Protein AF-A0A239JDU6-F1 (afdb_monomer_lite)

Foldseek 3Di:
DPDLPVPADPVLVLLLVCLLVVDQLPRSCVVVVHDSVVSVVSCVVSCVSVVHDDSVVSNPDDPPD

Radius of gyration: 10.98 Å; chains: 1; bounding box: 22×29×23 Å

Sequence (65 aa):
DVSTASDLTPQERQVVALVRQGLANRDVAAQLFVSPRTVDFHLRNVFPKLGVTSRTELAALPLDL

InterPro domains:
  IPR000792 Transcription regulator LuxR, C-terminal [PF00196] (7-59)
  IPR000792 Transcription regulator LuxR, C-terminal [PR00038] (8-22)
  IPR000792 Transcription regulator LuxR, C-terminal [PR00038] (22-38)
  IPR000792 Transcription regulator LuxR, C-terminal [PR00038] (38-50)
  IPR000792 Transcription regulator LuxR, C-terminal [PS00622] (22-49)
  IPR000792 Transcription regulator LuxR, C-terminal [PS50043] (1-65)
  IPR000792 Transcription regulator LuxR, C-terminal [SM00421] (5-62)
  IPR000792 Transcription regulator LuxR, C-terminal [cd06170] (8-61)
  IPR016032 Signal transduction response regulator, C-terminal effector [SSF46894] (5-63)
  IPR036388 Winged helix-like DNA-binding domain superfamily [G3DSA:1.10.10.10] (3-65)

Organism: NCBI:txid1137994

Structure (mmCIF, N/CA/C/O backbone):
data_AF-A0A239JDU6-F1
#
_entry.id   AF-A0A239JDU6-F1
#
loop_
_atom_site.group_PDB
_atom_site.id
_atom_site.type_symbol
_atom_site.label_atom_id
_atom_site.label_alt_id
_atom_site.label_comp_id
_atom_site.label_asym_id
_atom_site.label_entity_id
_atom_site.label_seq_id
_atom_site.pdbx_PDB_ins_code
_atom_site.Cartn_x
_atom_site.Cartn_y
_atom_site.Cartn_z
_atom_site.occupancy
_atom_site.B_iso_or_equiv
_atom_site.auth_seq_id
_atom_site.auth_comp_id
_atom_site.auth_asym_id
_atom_site.auth_atom_id
_atom_site.pdbx_PDB_model_num
ATOM 1 N N . ASP A 1 1 ? -12.156 15.692 5.400 1.00 45.66 1 ASP A N 1
ATOM 2 C CA . ASP A 1 1 ? -10.707 15.937 5.457 1.00 45.66 1 ASP A CA 1
ATOM 3 C C . ASP A 1 1 ? -10.105 15.662 4.098 1.00 45.66 1 ASP A C 1
ATOM 5 O O . ASP A 1 1 ? -10.545 14.717 3.456 1.00 45.66 1 ASP A O 1
ATOM 9 N N . VAL A 1 2 ? -9.201 16.520 3.624 1.00 42.41 2 VAL A N 1
ATOM 10 C CA . VAL A 1 2 ? -8.606 16.426 2.281 1.00 42.41 2 VAL A CA 1
ATOM 11 C C . VAL A 1 2 ? -7.689 15.199 2.221 1.00 42.41 2 VAL A C 1
ATOM 13 O O . VAL A 1 2 ? -6.521 15.239 2.583 1.00 42.41 2 VAL A O 1
ATOM 16 N N . SER A 1 3 ? -8.314 14.102 1.793 1.00 51.84 3 SER A N 1
ATOM 17 C CA . SER A 1 3 ? -7.802 12.941 1.068 1.00 51.84 3 SER A CA 1
ATOM 18 C C . SER A 1 3 ? -6.556 12.256 1.628 1.00 51.84 3 SER A C 1
ATOM 20 O O . SER A 1 3 ? -5.429 12.576 1.258 1.00 51.84 3 SER A O 1
ATOM 22 N N . THR A 1 4 ? -6.766 11.162 2.363 1.00 54.34 4 THR A N 1
ATOM 23 C CA . THR A 1 4 ? -5.770 10.106 2.644 1.00 54.34 4 THR A CA 1
ATOM 24 C C . THR A 1 4 ? -5.140 9.530 1.361 1.00 54.34 4 THR A C 1
ATOM 26 O O . THR A 1 4 ? -4.056 8.952 1.398 1.00 54.34 4 THR A O 1
ATOM 29 N N . ALA A 1 5 ? -5.779 9.722 0.197 1.00 55.16 5 ALA A N 1
ATOM 30 C CA . ALA A 1 5 ? -5.209 9.422 -1.119 1.00 55.16 5 ALA A CA 1
ATOM 31 C C . ALA A 1 5 ? -3.987 10.295 -1.494 1.00 55.16 5 ALA A C 1
ATOM 33 O O . ALA A 1 5 ? -3.189 9.883 -2.347 1.00 55.16 5 ALA A O 1
ATOM 34 N N . SER A 1 6 ? -3.820 11.462 -0.857 1.00 61.91 6 SER A N 1
ATOM 35 C CA . SER A 1 6 ? -2.719 12.410 -1.100 1.00 61.91 6 SER A CA 1
ATOM 36 C C . SER A 1 6 ? -1.364 11.895 -0.596 1.00 61.91 6 SER A C 1
ATOM 38 O O . SER A 1 6 ? -0.338 12.220 -1.187 1.00 61.91 6 SER A O 1
ATOM 40 N N . ASP A 1 7 ? -1.360 11.041 0.436 1.00 84.62 7 ASP A N 1
ATOM 41 C CA . ASP A 1 7 ? -0.138 10.521 1.081 1.00 84.62 7 ASP A CA 1
ATOM 42 C C . ASP A 1 7 ? 0.421 9.249 0.420 1.00 84.62 7 ASP A C 1
ATOM 44 O O . ASP A 1 7 ? 1.540 8.795 0.710 1.00 84.62 7 ASP A O 1
ATOM 48 N N . LEU A 1 8 ? -0.357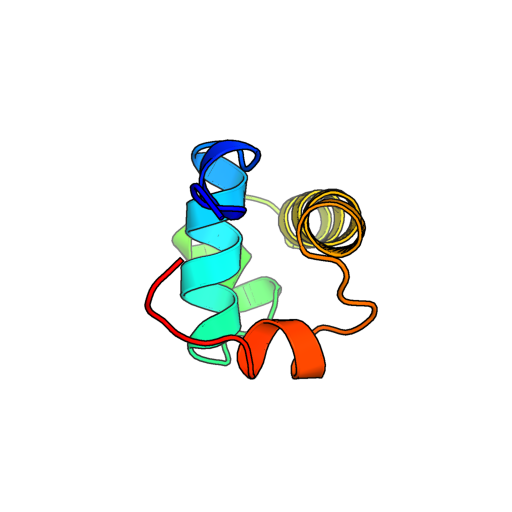 8.641 -0.478 1.00 92.94 8 LEU A N 1
ATOM 49 C CA . LEU A 1 8 ? 0.080 7.472 -1.227 1.00 92.94 8 LEU A CA 1
ATOM 50 C C . LEU A 1 8 ? 0.983 7.880 -2.394 1.00 92.94 8 LEU A C 1
ATOM 52 O O . LEU A 1 8 ? 0.723 8.844 -3.117 1.00 92.94 8 LEU A O 1
ATOM 56 N N . THR A 1 9 ? 2.024 7.098 -2.656 1.00 95.06 9 THR A N 1
ATOM 57 C CA . THR A 1 9 ? 2.768 7.226 -3.914 1.00 95.06 9 THR A CA 1
ATOM 58 C C . THR A 1 9 ? 1.920 6.725 -5.094 1.00 95.06 9 THR A C 1
ATOM 60 O O . THR A 1 9 ? 0.947 5.985 -4.904 1.00 95.06 9 THR A O 1
ATOM 63 N N . PRO A 1 10 ? 2.276 7.065 -6.348 1.00 94.25 10 PRO A N 1
ATOM 64 C CA . PRO A 1 10 ? 1.608 6.501 -7.518 1.00 94.25 10 PRO A CA 1
ATOM 65 C C . PRO A 1 10 ? 1.585 4.963 -7.536 1.00 94.25 10 PRO A C 1
ATOM 67 O O . PRO A 1 10 ? 0.546 4.388 -7.857 1.00 94.25 10 PRO A O 1
ATOM 70 N N . GLN A 1 11 ? 2.679 4.293 -7.145 1.00 95.94 11 GLN A N 1
ATOM 71 C CA . GLN A 1 11 ? 2.706 2.824 -7.093 1.00 95.94 11 GLN A CA 1
ATOM 72 C C . GLN A 1 11 ? 1.816 2.270 -5.976 1.00 95.94 11 GLN A C 1
ATOM 74 O O . GLN A 1 11 ? 1.127 1.271 -6.169 1.00 95.94 11 GLN A O 1
ATOM 79 N N . GLU A 1 12 ? 1.790 2.924 -4.814 1.00 96.56 12 GLU A N 1
ATOM 80 C CA . GLU A 1 12 ? 0.918 2.523 -3.708 1.00 96.56 12 GLU A CA 1
ATOM 81 C C . GLU A 1 12 ? -0.560 2.626 -4.097 1.00 96.56 12 GLU A C 1
ATOM 83 O O . GLU A 1 12 ? -1.318 1.694 -3.837 1.00 96.56 12 GLU A O 1
ATOM 88 N N . ARG A 1 13 ? -0.964 3.690 -4.808 1.00 95.62 13 ARG A N 1
ATOM 89 C CA . ARG A 1 13 ? -2.329 3.812 -5.348 1.00 95.62 13 ARG A CA 1
ATOM 90 C C . ARG A 1 13 ? -2.684 2.675 -6.303 1.00 95.62 13 ARG A C 1
ATOM 92 O O . ARG A 1 13 ? -3.779 2.127 -6.203 1.00 95.62 13 ARG A O 1
ATOM 99 N N . GLN A 1 14 ? -1.772 2.299 -7.201 1.00 96.75 14 GLN A N 1
ATOM 100 C CA . GLN A 1 14 ? -1.989 1.177 -8.121 1.00 96.75 14 GLN A CA 1
ATOM 101 C C . GLN A 1 14 ? -2.164 -0.148 -7.369 1.00 96.75 14 GLN A C 1
ATOM 103 O O . GLN A 1 14 ? -3.105 -0.892 -7.644 1.00 96.75 14 GLN A O 1
ATOM 108 N N . VAL A 1 15 ? -1.306 -0.422 -6.380 1.00 97.50 15 VAL A N 1
ATOM 109 C CA . VAL A 1 15 ? -1.425 -1.616 -5.530 1.00 97.50 15 VAL A CA 1
ATOM 110 C C . VAL A 1 15 ? -2.761 -1.625 -4.787 1.00 97.50 15 VAL A C 1
ATOM 112 O O . VAL A 1 15 ? -3.466 -2.632 -4.823 1.00 97.50 15 VAL A O 1
ATOM 115 N N . VAL A 1 16 ? -3.145 -0.510 -4.159 1.00 95.88 16 VAL A N 1
ATOM 116 C CA . VAL A 1 16 ? -4.424 -0.379 -3.445 1.00 95.88 16 VAL A CA 1
ATOM 117 C C . VAL A 1 16 ? -5.603 -0.636 -4.377 1.00 95.88 16 VAL A C 1
ATOM 119 O O . VAL A 1 16 ? -6.468 -1.440 -4.040 1.00 95.88 16 VAL A O 1
ATOM 122 N N . ALA A 1 17 ? -5.627 -0.019 -5.559 1.00 94.81 17 ALA A N 1
ATOM 123 C CA . ALA A 1 17 ? -6.720 -0.178 -6.515 1.00 94.81 17 ALA A CA 1
ATOM 124 C C . ALA A 1 17 ? -6.934 -1.644 -6.926 1.00 94.81 17 ALA A C 1
ATOM 126 O O . ALA A 1 17 ? -8.073 -2.105 -6.986 1.00 94.81 17 ALA A O 1
ATOM 127 N N . LEU A 1 18 ? -5.853 -2.393 -7.163 1.00 96.50 18 LEU A N 1
ATOM 128 C CA . LEU A 1 18 ? -5.929 -3.808 -7.534 1.00 96.50 18 LEU A CA 1
ATOM 129 C C . LEU A 1 18 ? -6.300 -4.703 -6.344 1.00 96.50 18 LEU A C 1
ATOM 131 O O . LEU A 1 18 ? -7.099 -5.628 -6.474 1.00 96.50 18 LEU A O 1
ATOM 135 N N . VAL A 1 19 ? -5.770 -4.420 -5.154 1.00 96.06 19 VAL A N 1
ATOM 136 C CA . VAL A 1 19 ? -6.101 -5.181 -3.940 1.00 96.06 19 VAL A CA 1
ATOM 137 C C . VAL A 1 19 ? -7.564 -5.013 -3.544 1.00 96.06 19 VAL A C 1
ATOM 139 O O . VAL A 1 19 ? -8.196 -5.990 -3.142 1.00 96.06 19 VAL A O 1
ATOM 142 N N . ARG A 1 20 ? -8.122 -3.814 -3.722 1.00 93.88 20 ARG A N 1
ATOM 143 C CA . ARG A 1 20 ? -9.542 -3.526 -3.478 1.00 93.88 20 ARG A CA 1
ATOM 144 C C . ARG A 1 20 ? -10.486 -4.249 -4.436 1.00 93.88 20 ARG A C 1
ATOM 146 O O . ARG A 1 20 ? -11.627 -4.499 -4.077 1.00 93.88 20 ARG A O 1
ATOM 153 N N . GLN A 1 21 ? -10.000 -4.665 -5.603 1.00 93.50 21 GLN A N 1
ATOM 154 C CA . GLN A 1 21 ? -10.723 -5.561 -6.513 1.00 93.50 21 GLN A CA 1
ATOM 155 C C . GLN A 1 21 ? -10.649 -7.041 -6.085 1.00 93.50 21 GLN A C 1
ATOM 157 O O . GLN A 1 21 ? -11.197 -7.909 -6.756 1.00 93.50 21 GLN A O 1
ATOM 162 N N . GLY A 1 22 ? -9.960 -7.358 -4.983 1.00 93.81 22 GLY A N 1
ATOM 163 C CA . GLY A 1 22 ? -9.836 -8.716 -4.451 1.00 93.81 22 GLY A CA 1
ATOM 164 C C . GLY A 1 22 ? -8.605 -9.492 -4.933 1.00 93.81 22 GLY A C 1
ATOM 165 O O . GLY A 1 22 ? -8.393 -10.613 -4.480 1.00 93.81 22 GLY A O 1
ATOM 166 N N . LEU A 1 23 ? -7.742 -8.910 -5.775 1.00 97.06 23 LEU A N 1
ATOM 167 C CA . LEU A 1 23 ? -6.620 -9.630 -6.402 1.00 97.06 23 LEU A CA 1
ATOM 168 C C . LEU A 1 23 ? -5.522 -10.009 -5.409 1.00 97.06 23 LEU A C 1
ATOM 170 O O . LEU A 1 23 ? -4.980 -9.143 -4.714 1.00 97.06 23 LEU A O 1
ATOM 174 N N . ALA A 1 24 ? -5.111 -11.276 -5.390 1.00 97.00 24 ALA A N 1
ATOM 175 C CA . ALA A 1 24 ? -4.009 -11.724 -4.546 1.00 97.00 24 ALA A CA 1
ATOM 176 C C . ALA A 1 24 ? -2.682 -11.054 -4.950 1.00 97.00 24 ALA A C 1
ATOM 178 O O . ALA A 1 24 ? -2.496 -10.630 -6.089 1.00 97.00 24 ALA A O 1
ATOM 179 N N . ASN A 1 25 ? -1.708 -10.994 -4.034 1.00 97.56 25 ASN A N 1
ATOM 180 C CA . ASN A 1 25 ? -0.434 -10.305 -4.288 1.00 97.56 25 ASN A CA 1
ATOM 181 C C . ASN A 1 25 ? 0.312 -10.832 -5.526 1.00 97.56 25 ASN A C 1
ATOM 183 O O . ASN A 1 25 ? 1.057 -10.075 -6.137 1.00 97.56 25 ASN A O 1
ATOM 187 N N . ARG A 1 26 ? 0.127 -12.108 -5.899 1.00 98.25 26 ARG A N 1
ATOM 188 C CA . ARG A 1 26 ? 0.721 -12.688 -7.116 1.00 98.25 26 ARG A CA 1
ATOM 189 C C . ARG A 1 26 ? 0.104 -12.104 -8.387 1.00 98.25 26 ARG A C 1
ATOM 191 O O . ARG A 1 26 ? 0.849 -11.776 -9.302 1.00 98.25 26 ARG A O 1
ATOM 198 N N . ASP A 1 27 ? -1.211 -11.915 -8.406 1.00 98.62 27 ASP A N 1
ATOM 199 C CA . ASP A 1 27 ? -1.929 -11.350 -9.552 1.00 98.62 27 ASP A CA 1
ATOM 200 C C . ASP A 1 27 ? -1.649 -9.851 -9.681 1.00 98.62 27 ASP A C 1
ATOM 202 O O . ASP A 1 27 ? -1.349 -9.364 -10.768 1.00 98.62 27 ASP A O 1
ATOM 206 N N . VAL A 1 28 ? -1.638 -9.129 -8.552 1.00 98.44 28 VAL A N 1
ATOM 207 C CA . VAL A 1 28 ? -1.208 -7.720 -8.499 1.00 98.44 28 VAL A CA 1
ATOM 208 C C . VAL A 1 28 ? 0.222 -7.578 -9.026 1.00 98.44 28 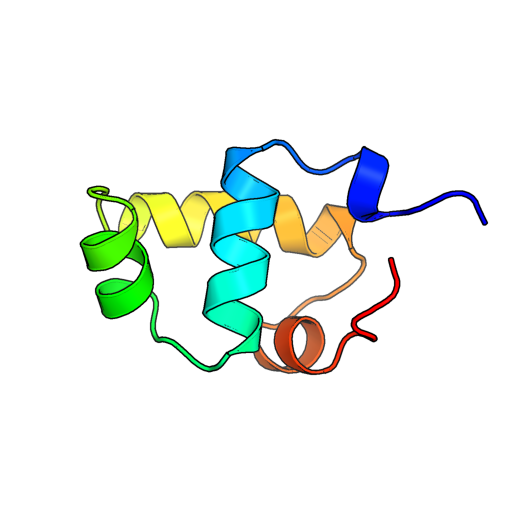VAL A C 1
ATOM 210 O O . VAL A 1 28 ? 0.504 -6.711 -9.846 1.00 98.44 28 VAL A O 1
ATOM 213 N N . ALA A 1 29 ? 1.128 -8.450 -8.580 1.00 98.50 29 ALA A N 1
ATOM 214 C CA . ALA A 1 29 ? 2.521 -8.442 -9.006 1.00 98.50 29 ALA A CA 1
ATOM 215 C C . ALA A 1 29 ? 2.672 -8.715 -10.507 1.00 98.50 29 ALA A C 1
ATOM 217 O O . ALA A 1 29 ? 3.453 -8.033 -11.166 1.00 98.50 29 ALA A O 1
ATOM 218 N N . ALA A 1 30 ? 1.898 -9.659 -11.048 1.00 98.62 30 ALA A N 1
ATOM 219 C CA . ALA A 1 30 ? 1.884 -9.953 -12.475 1.00 98.62 30 ALA A CA 1
ATOM 220 C C . ALA A 1 30 ? 1.405 -8.750 -13.305 1.00 98.62 30 ALA A C 1
ATOM 222 O O . ALA A 1 30 ? 2.033 -8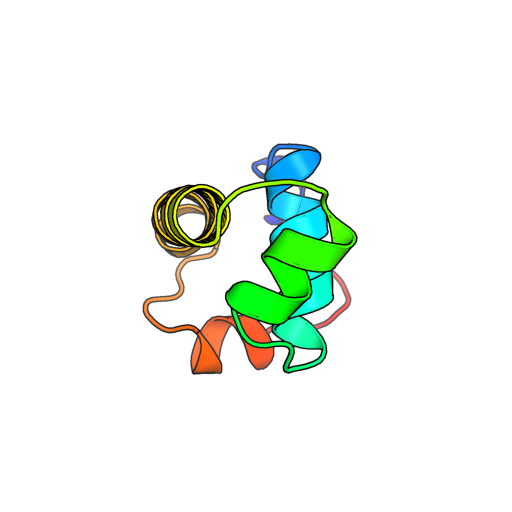.422 -14.306 1.00 98.62 30 ALA A O 1
ATOM 223 N N . GLN A 1 31 ? 0.349 -8.055 -12.869 1.00 98.31 31 GLN A N 1
ATOM 224 C CA . GLN A 1 31 ? -0.172 -6.879 -13.577 1.00 98.31 31 GLN A CA 1
ATOM 225 C C . GLN A 1 31 ? 0.760 -5.668 -13.518 1.00 98.31 31 GLN A C 1
ATOM 227 O O . GLN A 1 31 ? 0.839 -4.901 -14.474 1.00 98.31 31 GLN A O 1
ATOM 232 N N . LEU A 1 32 ? 1.463 -5.488 -12.398 1.00 98.12 32 LEU A N 1
ATOM 233 C CA . LEU A 1 32 ? 2.395 -4.376 -12.207 1.00 98.12 32 LEU A CA 1
ATOM 234 C C . LEU A 1 32 ? 3.831 -4.711 -12.639 1.00 98.12 32 LEU A C 1
ATOM 236 O O . LEU A 1 32 ? 4.709 -3.866 -12.497 1.00 98.12 32 LEU A O 1
ATOM 240 N N . PHE A 1 33 ? 4.077 -5.919 -13.159 1.00 98.00 33 PHE A N 1
ATOM 241 C CA . PHE A 1 33 ? 5.401 -6.411 -13.559 1.00 98.00 33 PHE A CA 1
ATOM 242 C C . PHE A 1 33 ? 6.457 -6.298 -12.442 1.00 98.00 33 PHE A C 1
ATOM 244 O O . PHE A 1 33 ? 7.604 -5.917 -12.671 1.00 98.00 33 PHE A O 1
ATOM 251 N N . VAL A 1 34 ? 6.069 -6.648 -11.213 1.00 98.25 34 VAL A N 1
ATOM 252 C CA . VAL A 1 34 ? 6.941 -6.656 -10.027 1.00 98.25 34 VAL A CA 1
ATOM 253 C C . VAL A 1 34 ? 6.925 -8.019 -9.339 1.00 98.25 34 VAL A C 1
ATOM 255 O O . VAL A 1 34 ? 6.223 -8.941 -9.742 1.00 98.25 34 VAL A O 1
ATOM 258 N N . SER A 1 35 ? 7.699 -8.168 -8.262 1.00 98.69 35 SER A N 1
ATOM 259 C CA 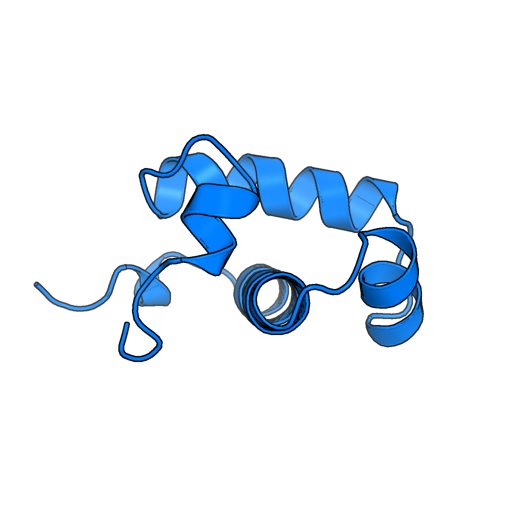. SER A 1 35 ? 7.627 -9.367 -7.426 1.00 98.69 35 SER A CA 1
ATOM 260 C C . SER A 1 35 ? 6.447 -9.297 -6.437 1.00 98.69 35 SER A C 1
ATOM 262 O O . SER A 1 35 ? 6.119 -8.210 -5.952 1.00 98.69 35 SER A O 1
ATOM 264 N N . PRO A 1 36 ? 5.861 -10.435 -6.012 1.00 98.50 36 PRO A N 1
ATOM 265 C CA . PRO A 1 36 ? 4.878 -10.452 -4.921 1.00 98.50 36 PRO A CA 1
ATOM 266 C C . PRO A 1 36 ? 5.408 -9.844 -3.612 1.00 98.50 36 PRO A C 1
ATOM 268 O O . PRO A 1 36 ? 4.640 -9.287 -2.830 1.00 98.50 36 PRO A O 1
ATOM 271 N N . ARG A 1 37 ? 6.730 -9.904 -3.386 1.00 98.50 37 ARG A N 1
ATOM 272 C CA . ARG A 1 37 ? 7.404 -9.268 -2.244 1.00 98.50 37 ARG A CA 1
ATOM 273 C C . ARG A 1 37 ? 7.384 -7.740 -2.338 1.00 98.50 37 ARG A C 1
ATOM 275 O O . ARG A 1 37 ? 7.288 -7.073 -1.314 1.00 98.50 37 ARG A O 1
ATOM 282 N N . THR A 1 38 ? 7.443 -7.187 -3.546 1.00 98.50 38 THR A N 1
ATOM 283 C CA . THR A 1 38 ? 7.299 -5.745 -3.789 1.00 98.50 38 THR A CA 1
ATOM 284 C C . THR A 1 38 ? 5.879 -5.286 -3.459 1.00 98.50 38 THR A C 1
ATOM 286 O O . THR A 1 38 ? 5.703 -4.265 -2.804 1.00 98.50 38 THR A O 1
ATOM 289 N N . VAL A 1 39 ? 4.861 -6.071 -3.826 1.00 98.44 39 VAL A N 1
ATOM 290 C CA . VAL A 1 39 ? 3.462 -5.787 -3.453 1.00 98.44 39 VAL A CA 1
ATOM 291 C C . VAL A 1 39 ? 3.281 -5.805 -1.934 1.00 98.44 39 VAL A C 1
ATOM 293 O O . VAL A 1 39 ? 2.693 -4.889 -1.370 1.00 98.44 39 VAL A O 1
ATOM 296 N N . ASP A 1 40 ? 3.835 -6.813 -1.261 1.00 98.19 40 ASP A N 1
ATOM 297 C CA . ASP A 1 40 ? 3.834 -6.915 0.202 1.00 98.19 40 ASP A CA 1
ATOM 298 C C . ASP A 1 40 ? 4.535 -5.717 0.874 1.00 98.19 40 ASP A C 1
ATOM 300 O O . ASP A 1 40 ? 4.020 -5.159 1.840 1.00 98.19 40 ASP A O 1
ATOM 304 N N . PHE A 1 41 ? 5.660 -5.252 0.321 1.00 98.44 41 PHE A N 1
ATOM 305 C CA . PHE A 1 41 ? 6.321 -4.022 0.769 1.00 98.44 41 PHE A CA 1
ATOM 306 C C . PHE A 1 41 ? 5.411 -2.791 0.647 1.00 98.44 41 PHE A C 1
ATOM 308 O O . PHE A 1 41 ? 5.273 -2.044 1.614 1.00 98.44 41 PHE A O 1
ATOM 315 N N . HIS A 1 42 ? 4.750 -2.597 -0.497 1.00 98.12 42 HIS A N 1
ATOM 316 C CA . HIS A 1 42 ? 3.810 -1.486 -0.660 1.00 98.12 42 HIS A CA 1
ATOM 317 C C . HIS A 1 42 ? 2.643 -1.577 0.327 1.00 98.12 42 HIS A C 1
ATOM 319 O O . HIS A 1 42 ? 2.301 -0.573 0.942 1.00 98.12 42 HIS A O 1
ATOM 325 N N . LEU A 1 43 ? 2.075 -2.766 0.548 1.00 97.62 43 LEU A N 1
ATOM 326 C CA . LEU A 1 43 ? 0.987 -2.949 1.514 1.00 97.62 43 LEU A CA 1
ATOM 327 C C . LEU A 1 43 ? 1.411 -2.612 2.948 1.00 97.62 43 LEU A C 1
ATOM 329 O O . LEU A 1 43 ? 0.665 -1.929 3.646 1.00 97.62 43 LEU A O 1
ATOM 333 N N . ARG A 1 44 ? 2.627 -2.994 3.366 1.00 97.38 44 ARG A N 1
ATOM 334 C CA . ARG A 1 44 ? 3.174 -2.604 4.679 1.00 97.38 44 ARG A CA 1
ATOM 335 C C . ARG A 1 44 ? 3.269 -1.090 4.867 1.00 97.38 44 ARG A C 1
ATOM 337 O O . ARG A 1 44 ? 3.073 -0.623 5.982 1.00 97.38 44 ARG A O 1
ATOM 344 N N . ASN A 1 45 ? 3.558 -0.337 3.806 1.00 96.69 45 ASN A N 1
ATOM 345 C CA . ASN A 1 45 ? 3.631 1.126 3.867 1.00 96.69 45 ASN A CA 1
ATOM 346 C C . ASN A 1 45 ? 2.247 1.782 3.784 1.00 96.69 45 ASN A C 1
ATOM 348 O O . ASN A 1 45 ? 2.008 2.801 4.422 1.00 96.69 45 ASN A O 1
ATOM 352 N N . VAL A 1 46 ? 1.332 1.198 3.009 1.00 95.94 46 VAL A N 1
ATOM 353 C CA . VAL A 1 46 ? -0.035 1.699 2.803 1.00 95.94 46 VAL A CA 1
ATOM 354 C C . VAL A 1 46 ? -0.882 1.584 4.065 1.00 95.94 46 VAL A C 1
ATOM 356 O O . VAL A 1 46 ? -1.613 2.514 4.389 1.00 95.94 46 VAL A O 1
ATOM 359 N N . PHE A 1 47 ? -0.805 0.456 4.769 1.00 95.25 47 PHE A N 1
ATOM 360 C CA . PHE A 1 47 ? -1.621 0.179 5.955 1.00 95.25 47 PHE A CA 1
ATOM 361 C C . PHE A 1 47 ? -1.593 1.310 6.999 1.00 95.25 47 PHE A C 1
ATOM 363 O O . PHE A 1 47 ? -2.655 1.876 7.267 1.00 95.25 47 PHE A O 1
ATOM 370 N N . PRO A 1 48 ? -0.425 1.742 7.516 1.00 94.94 48 PRO A N 1
ATOM 371 C CA . PRO A 1 48 ? -0.374 2.847 8.468 1.00 94.94 48 PRO A CA 1
ATOM 372 C C . PRO A 1 48 ? -0.811 4.188 7.863 1.00 94.94 48 PRO A C 1
ATOM 374 O O . PRO A 1 48 ? -1.429 4.977 8.568 1.00 94.94 48 PRO A O 1
ATOM 377 N N . LYS A 1 49 ? -0.556 4.444 6.569 1.00 93.44 49 LYS A N 1
ATOM 378 C CA . LYS A 1 49 ? -0.992 5.683 5.894 1.00 93.44 49 LYS A CA 1
ATOM 379 C C . LYS A 1 49 ? -2.512 5.798 5.804 1.00 93.44 49 LYS A C 1
ATOM 381 O O . LYS A 1 49 ? -3.048 6.895 5.870 1.00 93.44 49 LYS A O 1
ATOM 386 N N . LEU A 1 50 ? -3.203 4.671 5.648 1.00 91.75 50 LEU A N 1
ATOM 387 C CA . LEU A 1 50 ? -4.662 4.619 5.543 1.00 91.75 50 LEU A CA 1
ATOM 388 C C . LEU A 1 50 ? -5.354 4.271 6.867 1.00 91.75 50 LEU A C 1
ATOM 390 O O . LEU A 1 50 ? -6.577 4.166 6.897 1.00 91.75 50 LEU A O 1
ATOM 394 N N . GLY A 1 51 ? -4.594 4.073 7.949 1.00 92.56 51 GLY A N 1
ATOM 395 C CA . GLY A 1 51 ? -5.137 3.699 9.255 1.00 92.56 51 GLY A CA 1
ATOM 396 C C . GLY A 1 51 ? -5.803 2.318 9.287 1.00 92.56 51 GLY A C 1
ATOM 397 O O . GLY A 1 51 ? -6.669 2.088 10.125 1.00 92.56 51 GLY A O 1
ATOM 398 N N . VAL A 1 52 ? -5.418 1.408 8.388 1.00 94.50 52 VAL A N 1
ATOM 399 C CA . VAL A 1 52 ? -5.932 0.029 8.332 1.00 94.50 52 VAL A CA 1
ATOM 400 C C . VAL A 1 52 ? -4.854 -0.958 8.754 1.00 94.50 52 VAL A C 1
ATOM 402 O O . VAL A 1 52 ? -3.664 -0.717 8.571 1.00 94.50 52 VAL A O 1
ATOM 405 N N . THR A 1 53 ? -5.260 -2.097 9.297 1.00 95.69 53 THR A N 1
ATOM 406 C CA . THR A 1 53 ? -4.338 -3.127 9.803 1.00 95.69 53 THR A CA 1
ATOM 407 C C . THR A 1 53 ? -4.355 -4.401 8.974 1.00 95.69 53 THR A C 1
ATOM 409 O O . THR A 1 53 ? -3.461 -5.242 9.093 1.00 95.69 53 THR A O 1
ATOM 412 N N . SER A 1 54 ? -5.356 -4.551 8.106 1.00 95.25 54 SER A N 1
ATOM 413 C CA . SER A 1 54 ? -5.540 -5.756 7.318 1.00 95.25 54 SER A CA 1
ATOM 414 C C . SER A 1 54 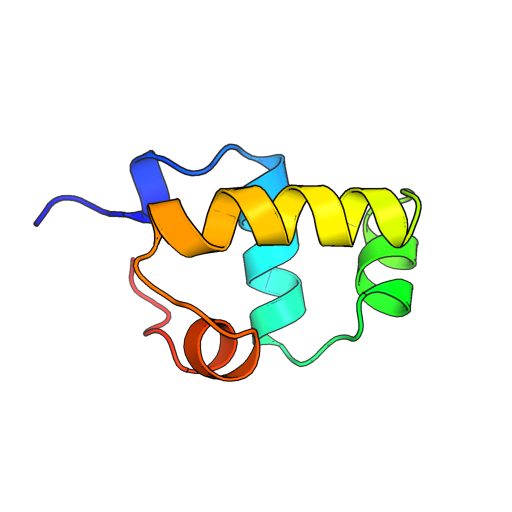? -5.892 -5.463 5.868 1.00 95.25 54 SER A C 1
ATOM 416 O O . SER A 1 54 ? -6.438 -4.425 5.497 1.00 95.25 54 SER A O 1
ATOM 418 N N . ARG A 1 55 ? -5.610 -6.453 5.022 1.00 95.00 55 ARG A N 1
ATOM 419 C CA . ARG A 1 55 ? -6.028 -6.454 3.621 1.00 95.00 55 ARG A CA 1
ATOM 420 C C . ARG A 1 55 ? -7.552 -6.384 3.481 1.00 95.00 55 ARG A C 1
ATOM 422 O O . ARG A 1 55 ? -8.039 -5.751 2.551 1.00 95.00 55 ARG A O 1
ATOM 429 N N . THR A 1 56 ? -8.284 -7.042 4.378 1.00 95.12 56 THR A N 1
ATOM 430 C CA . THR A 1 56 ? -9.751 -7.035 4.383 1.00 95.12 56 THR A CA 1
ATOM 431 C C . THR A 1 56 ? -10.285 -5.642 4.696 1.00 95.12 56 THR A C 1
ATOM 433 O O . THR A 1 56 ? -11.159 -5.162 3.983 1.00 95.12 56 THR A O 1
ATOM 436 N N . GLU A 1 57 ? -9.713 -4.958 5.690 1.00 94.69 57 GLU A N 1
ATOM 437 C CA . GLU A 1 57 ? -10.039 -3.556 5.982 1.00 94.69 57 GLU A CA 1
ATOM 438 C C . GLU A 1 57 ? -9.701 -2.641 4.804 1.00 94.69 57 GLU A C 1
ATOM 440 O O . GLU A 1 57 ? -10.538 -1.840 4.399 1.00 94.69 57 GLU A O 1
ATOM 445 N N . LEU A 1 58 ? -8.521 -2.808 4.193 1.00 93.94 58 LEU A N 1
ATOM 446 C CA . LEU A 1 58 ? -8.136 -2.057 2.995 1.00 93.94 58 LEU A CA 1
ATOM 447 C C . LEU A 1 58 ? -9.149 -2.241 1.852 1.00 93.94 58 LEU A C 1
ATOM 449 O O . LEU A 1 58 ? -9.507 -1.275 1.180 1.00 93.94 58 LEU A O 1
ATOM 453 N N . ALA A 1 59 ? -9.609 -3.474 1.626 1.00 92.56 59 ALA A N 1
ATOM 454 C CA . ALA A 1 59 ? -10.601 -3.788 0.602 1.00 92.56 59 ALA A CA 1
ATOM 455 C C . ALA A 1 59 ? -11.979 -3.167 0.895 1.00 92.56 59 ALA A C 1
ATOM 457 O O . ALA A 1 59 ? -12.701 -2.837 -0.042 1.00 92.56 59 ALA A O 1
ATOM 458 N N . ALA A 1 60 ? -12.316 -2.971 2.172 1.00 91.38 60 ALA A N 1
ATOM 459 C CA . ALA A 1 60 ? -13.586 -2.409 2.624 1.00 91.38 60 ALA A CA 1
ATOM 460 C C . ALA A 1 60 ? -13.620 -0.869 2.680 1.00 91.38 60 ALA A C 1
ATOM 462 O O . ALA A 1 60 ? -14.680 -0.304 2.951 1.00 91.38 60 ALA A O 1
ATOM 463 N N . LEU A 1 61 ? -12.499 -0.176 2.435 1.00 87.69 61 LEU A N 1
ATOM 464 C CA . LEU A 1 61 ? -12.484 1.291 2.407 1.00 87.69 61 LEU A CA 1
ATOM 465 C C . LEU A 1 61 ? -13.432 1.844 1.319 1.00 87.69 61 LEU A C 1
ATOM 467 O O . LEU A 1 61 ? -13.565 1.213 0.265 1.00 87.69 61 LEU A O 1
ATOM 471 N N . PRO A 1 62 ? -14.046 3.029 1.514 1.00 80.25 62 PRO A N 1
ATOM 472 C CA . PRO A 1 62 ? -14.832 3.721 0.485 1.00 80.25 62 PRO A CA 1
ATOM 473 C C . PRO A 1 62 ? -14.005 4.031 -0.774 1.00 80.25 62 PRO A C 1
ATOM 475 O O . PRO A 1 62 ? -12.790 4.218 -0.705 1.00 80.25 62 PRO A O 1
ATOM 478 N N . LEU A 1 63 ? -14.614 4.021 -1.968 1.00 66.12 63 LEU A N 1
ATOM 479 C CA . LEU A 1 63 ? -13.923 4.278 -3.254 1.00 66.12 63 LEU A CA 1
ATOM 480 C C . LEU A 1 63 ? -13.521 5.746 -3.451 1.00 66.12 63 LEU A C 1
ATOM 482 O O . LEU A 1 63 ? -12.707 6.027 -4.326 1.00 66.12 63 LEU A O 1
ATOM 486 N N . ASP A 1 64 ? -13.975 6.622 -2.559 1.00 59.81 64 ASP A N 1
ATOM 487 C CA . ASP A 1 64 ? -14.074 8.061 -2.785 1.00 59.81 64 ASP A CA 1
ATOM 488 C C . ASP A 1 64 ? -13.055 8.861 -1.937 1.00 59.81 64 ASP A C 1
ATOM 490 O O . ASP A 1 64 ? -13.385 9.915 -1.394 1.00 59.81 64 AS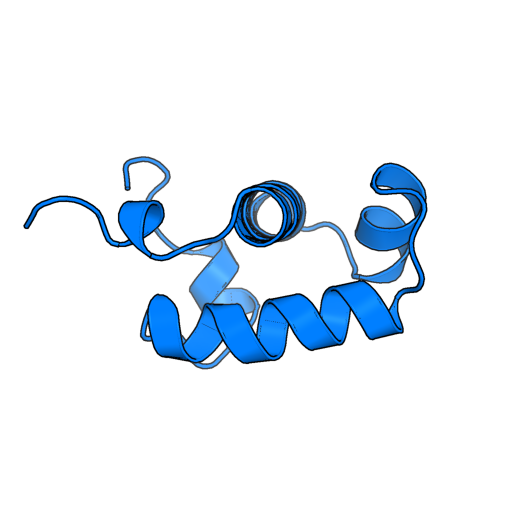P A O 1
ATOM 494 N N . LEU A 1 65 ? -11.832 8.338 -1.767 1.00 52.38 65 LEU A N 1
ATOM 495 C CA . LEU A 1 65 ? -10.723 9.039 -1.089 1.00 52.38 65 LEU A CA 1
ATOM 496 C C . LEU A 1 65 ? -10.047 10.090 -1.979 1.00 52.38 65 LEU A C 1
ATOM 498 O O . LEU A 1 65 ? -9.713 9.742 -3.133 1.00 52.38 65 LEU A O 1
#

pLDDT: mean 89.83, std 14.79, range [42.41, 98.69]

Secondary structure (DSSP, 8-state):
---GGGGS-HHHHHHHHHHHTT--HHHHHHHTTS-HHHHHHHHHHHHHHHT--SHHHHHHS-S--